Protein AF-A0A9X1LDJ4-F1 (afdb_monomer_lite)

Organism: NCBI:txid2883105

Structure (mmCIF, N/CA/C/O backbone):
data_AF-A0A9X1LDJ4-F1
#
_entry.id   AF-A0A9X1LDJ4-F1
#
loop_
_atom_site.group_PDB
_atom_site.id
_atom_site.type_symbol
_atom_site.label_atom_id
_atom_site.label_alt_id
_atom_site.label_comp_id
_atom_site.label_asym_id
_atom_site.label_entity_id
_atom_site.label_seq_id
_atom_site.pdbx_PDB_ins_code
_atom_site.Cartn_x
_atom_site.Cartn_y
_atom_site.Cartn_z
_atom_site.occupancy
_atom_site.B_iso_or_equiv
_atom_site.auth_seq_id
_atom_site.auth_comp_id
_atom_site.auth_asym_id
_atom_site.auth_atom_id
_atom_site.pdbx_PDB_model_num
ATOM 1 N N . MET A 1 1 ? 25.834 2.744 -33.651 1.00 42.44 1 MET A N 1
ATOM 2 C CA . MET A 1 1 ? 25.706 2.175 -32.292 1.00 42.44 1 MET A CA 1
ATOM 3 C C . MET A 1 1 ? 24.228 2.138 -31.932 1.00 42.44 1 MET A C 1
ATOM 5 O O . MET A 1 1 ? 23.625 3.197 -31.832 1.00 42.44 1 MET A O 1
ATOM 9 N N . LEU A 1 2 ? 23.622 0.953 -31.826 1.00 46.44 2 LEU A N 1
ATOM 10 C CA . LEU A 1 2 ? 22.231 0.820 -31.382 1.00 46.44 2 LEU A CA 1
ATOM 11 C C . LEU A 1 2 ? 22.168 1.080 -29.874 1.00 46.44 2 LEU A C 1
ATOM 13 O O . LEU A 1 2 ? 22.715 0.307 -29.088 1.00 46.44 2 LEU A O 1
ATOM 17 N N . ALA A 1 3 ? 21.514 2.169 -29.473 1.00 52.28 3 ALA A N 1
ATOM 18 C CA . ALA A 1 3 ? 21.178 2.412 -28.080 1.00 52.28 3 ALA A CA 1
ATOM 19 C C . ALA A 1 3 ? 20.246 1.287 -27.605 1.00 52.28 3 ALA A C 1
ATOM 21 O O . ALA A 1 3 ? 19.098 1.189 -28.041 1.00 52.28 3 ALA A O 1
ATOM 22 N N . LYS A 1 4 ? 20.746 0.410 -26.727 1.00 53.22 4 LYS A N 1
ATOM 23 C CA . LYS A 1 4 ? 19.907 -0.525 -25.973 1.00 53.22 4 LYS A CA 1
ATOM 24 C C . LYS A 1 4 ? 18.939 0.316 -25.146 1.00 53.22 4 LYS A C 1
ATOM 26 O O . LYS A 1 4 ? 19.315 0.861 -24.112 1.00 53.22 4 LYS A O 1
ATOM 31 N N . LYS A 1 5 ? 17.696 0.435 -25.616 1.00 53.34 5 LYS A N 1
ATOM 32 C CA . LYS A 1 5 ? 16.573 0.933 -24.824 1.00 53.34 5 LYS A CA 1
ATOM 33 C C . LYS A 1 5 ? 16.414 -0.040 -23.661 1.00 53.34 5 LYS A C 1
ATOM 35 O O . LYS A 1 5 ? 15.835 -1.111 -23.823 1.00 53.34 5 LYS A O 1
ATOM 40 N N . ILE A 1 6 ? 17.004 0.294 -22.516 1.00 57.66 6 ILE A N 1
ATOM 41 C CA . ILE A 1 6 ? 16.742 -0.392 -21.255 1.00 57.66 6 ILE A CA 1
ATOM 42 C C . ILE A 1 6 ? 15.260 -0.139 -20.993 1.00 57.66 6 ILE A C 1
ATOM 44 O O . ILE A 1 6 ? 14.874 0.949 -20.568 1.00 57.66 6 ILE A O 1
ATOM 48 N N . MET A 1 7 ? 14.407 -1.100 -21.355 1.00 56.00 7 MET A N 1
ATOM 49 C CA . MET A 1 7 ? 13.025 -1.101 -20.906 1.00 56.00 7 MET A CA 1
ATOM 50 C C . MET A 1 7 ? 13.104 -1.276 -19.398 1.00 56.00 7 MET A C 1
ATOM 52 O O . MET A 1 7 ? 13.303 -2.382 -18.902 1.00 56.00 7 MET A O 1
ATOM 56 N N . LYS A 1 8 ? 13.056 -0.154 -18.677 1.00 59.72 8 LYS A N 1
ATOM 57 C CA . LYS A 1 8 ? 12.829 -0.144 -17.239 1.00 59.72 8 LYS A CA 1
ATOM 58 C C . LYS A 1 8 ? 11.567 -0.981 -17.055 1.00 59.72 8 LYS A C 1
ATOM 60 O O . LYS A 1 8 ? 10.531 -0.627 -17.613 1.00 59.72 8 LYS A O 1
ATOM 65 N N . THR A 1 9 ? 11.685 -2.139 -16.417 1.00 67.62 9 THR A N 1
ATOM 66 C CA . THR A 1 9 ? 10.544 -3.013 -16.156 1.00 67.62 9 THR A CA 1
ATOM 67 C C . THR A 1 9 ? 9.651 -2.275 -15.174 1.00 67.62 9 THR A C 1
ATOM 69 O O . THR A 1 9 ? 9.873 -2.341 -13.965 1.00 67.62 9 THR A O 1
ATOM 72 N N . SER A 1 10 ? 8.729 -1.479 -15.714 1.00 75.44 10 SER A N 1
ATOM 73 C CA . SER A 1 10 ? 7.710 -0.769 -14.955 1.00 75.44 10 SER A CA 1
ATOM 74 C C . SER A 1 10 ? 6.912 -1.803 -14.186 1.00 75.44 10 SER A C 1
ATOM 76 O O . SER A 1 10 ? 6.551 -2.852 -14.730 1.00 75.44 10 SER A O 1
ATOM 78 N N . TRP A 1 11 ? 6.684 -1.535 -12.910 1.00 86.75 11 TRP A N 1
ATOM 79 C CA . TRP A 1 11 ? 5.912 -2.440 -12.079 1.00 86.75 11 TRP A CA 1
ATOM 80 C C . TRP A 1 11 ? 4.471 -2.513 -12.605 1.00 86.75 11 TRP A C 1
ATOM 82 O O . TRP A 1 11 ? 3.885 -1.514 -13.005 1.00 86.75 11 TRP A O 1
ATOM 92 N N . ASP A 1 12 ? 3.899 -3.714 -12.632 1.00 86.38 12 ASP A N 1
ATOM 93 C CA . ASP A 1 12 ? 2.582 -4.008 -13.210 1.00 86.38 12 ASP A CA 1
ATOM 94 C C . ASP A 1 12 ? 1.401 -3.617 -12.299 1.00 86.38 12 ASP A C 1
ATOM 96 O O . ASP A 1 12 ? 0.239 -3.882 -12.621 1.00 86.38 12 ASP A O 1
ATOM 100 N N . GLY A 1 13 ? 1.687 -3.008 -11.144 1.00 88.31 13 GLY A N 1
ATOM 101 C CA . GLY A 1 13 ? 0.691 -2.635 -10.143 1.00 88.31 13 GLY A CA 1
ATOM 102 C C . GLY A 1 13 ? 0.170 -3.805 -9.311 1.00 88.31 13 GLY A C 1
ATOM 103 O O . GLY A 1 13 ? -0.764 -3.621 -8.528 1.00 88.31 13 GLY A O 1
ATOM 104 N N . LYS A 1 14 ? 0.720 -5.017 -9.464 1.00 91.56 14 LYS A N 1
ATOM 105 C CA . LYS A 1 14 ? 0.221 -6.207 -8.770 1.00 91.56 14 LYS A CA 1
ATOM 106 C C . LYS A 1 14 ? 1.009 -6.480 -7.492 1.00 91.56 14 LYS A C 1
ATOM 108 O O . LYS A 1 14 ? 2.238 -6.557 -7.505 1.00 91.56 14 LYS 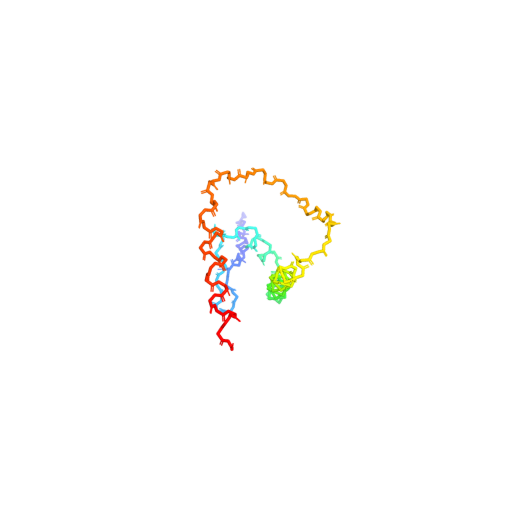A O 1
ATOM 113 N N . ILE A 1 15 ? 0.284 -6.666 -6.389 1.00 88.94 15 ILE A N 1
ATOM 114 C CA . ILE A 1 15 ? 0.800 -7.159 -5.105 1.00 88.94 15 ILE A CA 1
ATOM 115 C C . ILE A 1 15 ? -0.119 -8.296 -4.655 1.00 88.94 15 ILE A C 1
ATOM 117 O O . ILE A 1 15 ? -1.256 -8.072 -4.246 1.00 88.94 15 ILE A O 1
ATOM 121 N N . SER A 1 16 ? 0.361 -9.537 -4.751 1.00 86.25 16 SER A N 1
ATOM 122 C CA . SER A 1 16 ? -0.427 -10.747 -4.471 1.00 86.25 16 SER A CA 1
ATOM 123 C C . SER A 1 16 ? -1.760 -10.767 -5.249 1.00 86.25 16 SER A C 1
ATOM 125 O O . SER A 1 16 ? -1.749 -10.814 -6.481 1.00 86.25 16 SER A O 1
ATOM 127 N N . ASN A 1 17 ? -2.898 -10.709 -4.547 1.00 89.06 17 ASN A N 1
ATOM 128 C CA . ASN A 1 17 ? -4.245 -10.688 -5.130 1.00 89.06 17 ASN A CA 1
ATOM 129 C C . ASN A 1 17 ? -4.811 -9.266 -5.287 1.00 89.06 17 ASN A C 1
ATOM 131 O O . ASN A 1 17 ? -5.950 -9.105 -5.718 1.00 89.06 17 ASN A O 1
ATOM 135 N N . LEU A 1 18 ? -4.034 -8.238 -4.937 1.00 87.75 18 LEU A N 1
ATOM 136 C CA . LEU A 1 18 ? -4.405 -6.836 -5.068 1.00 87.75 18 LEU A CA 1
ATOM 137 C C . LEU A 1 18 ? -3.809 -6.258 -6.355 1.00 87.75 18 LEU A C 1
ATOM 139 O O . LEU A 1 18 ? -2.630 -6.461 -6.659 1.00 87.75 18 LEU A O 1
ATOM 143 N N . LYS A 1 19 ? -4.623 -5.498 -7.090 1.00 91.69 19 LYS A N 1
ATOM 144 C CA . LYS A 1 19 ? -4.181 -4.708 -8.238 1.00 91.69 19 LYS A CA 1
ATOM 145 C C . LYS A 1 19 ? -4.388 -3.232 -7.935 1.00 91.69 19 LYS A C 1
ATOM 147 O O . LYS A 1 19 ? -5.514 -2.800 -7.707 1.00 91.69 19 LYS A O 1
ATOM 152 N N . ILE A 1 20 ? -3.302 -2.474 -7.954 1.00 89.81 20 ILE A N 1
ATOM 153 C CA . ILE A 1 20 ? -3.311 -1.025 -7.783 1.00 89.81 20 ILE A CA 1
ATOM 154 C C . ILE A 1 20 ? -3.274 -0.426 -9.181 1.00 89.81 20 ILE A C 1
ATOM 156 O O . ILE A 1 20 ? -2.285 -0.561 -9.901 1.00 89.81 20 ILE A O 1
ATOM 160 N N . SER A 1 21 ? -4.390 0.171 -9.596 1.00 87.00 21 SER A N 1
ATOM 161 C CA . SER A 1 21 ? -4.467 0.822 -10.900 1.00 87.00 21 SER A CA 1
ATOM 162 C C . SER A 1 21 ? -3.747 2.164 -10.848 1.00 87.00 21 SER A C 1
ATOM 164 O O . SER A 1 21 ? -4.011 2.985 -9.967 1.00 87.00 21 SER A O 1
ATOM 166 N N . ASN A 1 22 ? -2.886 2.408 -11.835 1.00 86.12 22 ASN A N 1
ATOM 167 C CA . ASN A 1 22 ? -2.293 3.724 -12.046 1.00 86.12 22 ASN A CA 1
ATOM 168 C C . ASN A 1 22 ? -3.392 4.784 -12.254 1.00 86.12 22 ASN A C 1
ATOM 170 O O . ASN A 1 22 ? -3.283 5.897 -11.768 1.00 86.12 22 ASN A O 1
ATOM 174 N N . GLU A 1 23 ? -4.511 4.442 -12.895 1.00 87.19 23 GLU A N 1
ATOM 175 C CA . GLU A 1 23 ? -5.558 5.419 -13.218 1.00 87.19 23 GLU A CA 1
ATOM 176 C C . GLU A 1 23 ? -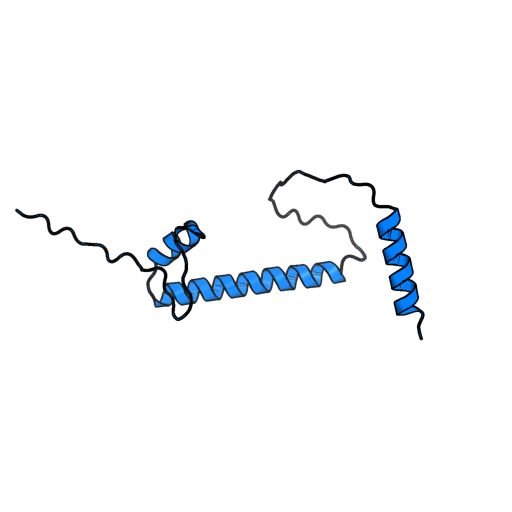6.340 5.914 -11.996 1.00 87.19 23 GLU A C 1
ATOM 178 O O . GLU A 1 23 ? -6.668 7.097 -11.923 1.00 87.19 23 GLU A O 1
ATOM 183 N N . SER A 1 24 ? -6.614 5.033 -11.028 1.00 86.56 24 SER A N 1
ATOM 184 C CA . SER A 1 24 ? -7.420 5.363 -9.845 1.00 86.56 24 SER A CA 1
ATOM 185 C C . SER A 1 24 ? -6.604 5.980 -8.715 1.00 86.56 24 SER A C 1
ATOM 187 O O . SER A 1 24 ? -7.154 6.650 -7.844 1.00 86.56 24 SER A O 1
ATOM 189 N N . SER A 1 25 ? -5.3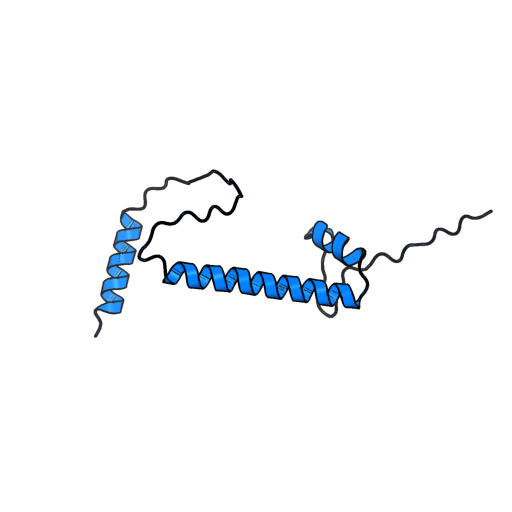00 5.702 -8.669 1.00 84.44 25 SER A N 1
ATOM 190 C CA . SER A 1 25 ? -4.446 6.055 -7.533 1.00 84.44 25 SER A CA 1
ATOM 191 C C . SER A 1 25 ? -3.019 6.341 -8.000 1.00 84.44 25 SER A C 1
ATOM 193 O O . SER A 1 25 ? -2.076 5.664 -7.595 1.00 84.44 25 SER A O 1
ATOM 195 N N . LYS A 1 26 ? -2.873 7.356 -8.864 1.00 90.44 26 LYS A N 1
ATOM 196 C CA . LYS A 1 26 ? -1.602 7.754 -9.500 1.00 90.44 26 LYS A CA 1
ATOM 197 C C . LYS A 1 26 ? -0.478 7.997 -8.497 1.00 90.44 26 LYS A C 1
ATOM 199 O O . LYS A 1 26 ? 0.631 7.515 -8.689 1.00 90.44 26 LYS A O 1
ATOM 204 N N . GLU A 1 27 ? -0.764 8.724 -7.420 1.00 92.56 27 GLU A N 1
ATOM 205 C CA . GLU A 1 27 ? 0.239 9.066 -6.403 1.00 92.56 27 GLU A CA 1
ATOM 206 C C . GLU A 1 27 ? 0.773 7.817 -5.697 1.00 92.56 27 GLU A C 1
ATOM 208 O O . GLU A 1 27 ? 1.982 7.598 -5.657 1.00 92.56 27 GLU A O 1
ATOM 213 N N . LEU A 1 28 ? -0.131 6.946 -5.238 1.00 91.31 28 LEU A N 1
ATOM 214 C CA . LEU A 1 28 ? 0.226 5.682 -4.596 1.00 91.31 28 LEU A CA 1
ATOM 215 C C . LEU A 1 28 ? 0.958 4.740 -5.561 1.00 91.31 28 LEU A C 1
ATOM 217 O O . LEU A 1 28 ? 1.911 4.072 -5.170 1.00 91.31 28 LEU A O 1
ATOM 221 N N . PHE A 1 29 ? 0.519 4.677 -6.819 1.00 93.06 29 PHE A N 1
ATOM 222 C CA . PHE A 1 29 ? 1.160 3.847 -7.832 1.00 93.06 29 PHE A CA 1
ATOM 223 C C . PHE A 1 29 ? 2.604 4.292 -8.080 1.00 93.06 29 PHE A C 1
ATOM 225 O O . PHE A 1 29 ? 3.506 3.462 -8.023 1.00 93.06 29 PHE A O 1
ATOM 232 N N . ASN A 1 30 ? 2.831 5.593 -8.281 1.00 92.19 30 ASN A N 1
ATOM 233 C CA . ASN A 1 30 ? 4.166 6.152 -8.498 1.00 92.19 30 ASN A CA 1
ATOM 234 C C . ASN A 1 30 ? 5.076 5.951 -7.277 1.00 92.19 30 ASN A C 1
ATOM 236 O O . ASN A 1 30 ? 6.252 5.616 -7.429 1.00 92.19 30 ASN A O 1
ATOM 240 N N . GLU A 1 31 ? 4.534 6.119 -6.065 1.00 92.44 31 GLU A N 1
ATOM 241 C CA . GLU A 1 31 ? 5.262 5.851 -4.823 1.00 92.44 31 GLU A CA 1
ATOM 242 C C . GLU A 1 31 ? 5.713 4.384 -4.770 1.00 92.44 31 GLU A C 1
ATOM 244 O O . GLU A 1 31 ? 6.900 4.097 -4.625 1.00 92.44 31 GLU A O 1
ATOM 249 N N . LEU A 1 32 ? 4.792 3.440 -4.970 1.00 91.88 32 LEU A N 1
ATOM 250 C CA . LEU A 1 32 ? 5.079 2.006 -4.911 1.00 91.88 32 LEU A CA 1
ATOM 251 C C . LEU A 1 32 ? 5.952 1.510 -6.075 1.00 91.88 32 LEU A C 1
ATOM 253 O O . LEU A 1 32 ? 6.741 0.580 -5.890 1.00 91.88 32 LEU A O 1
ATOM 257 N N . GLU A 1 33 ? 5.855 2.119 -7.258 1.00 91.94 33 GLU A N 1
ATOM 258 C CA . GLU A 1 33 ? 6.704 1.794 -8.408 1.00 91.94 33 GLU A CA 1
ATOM 259 C C . GLU A 1 33 ? 8.183 2.077 -8.110 1.00 91.94 33 GLU A C 1
ATOM 261 O O . GLU A 1 33 ? 9.053 1.313 -8.537 1.00 91.94 33 GLU A O 1
ATOM 266 N N . SER A 1 34 ? 8.465 3.123 -7.327 1.00 90.69 34 SER A N 1
ATOM 267 C CA . SER A 1 34 ? 9.829 3.488 -6.928 1.00 90.69 34 SER A CA 1
ATOM 268 C C . SER A 1 34 ? 10.459 2.538 -5.898 1.00 90.69 34 SER A C 1
ATOM 270 O O . SER A 1 34 ? 11.683 2.497 -5.774 1.00 90.69 34 SER A O 1
ATOM 272 N N . LEU A 1 35 ? 9.638 1.751 -5.196 1.00 92.25 35 LEU A N 1
ATOM 273 C CA . LEU A 1 35 ? 10.044 0.869 -4.100 1.00 92.25 35 LEU A CA 1
ATOM 274 C C . LEU A 1 35 ? 10.307 -0.568 -4.564 1.00 92.25 35 LEU A C 1
ATOM 276 O O . LEU A 1 35 ? 9.810 -1.016 -5.605 1.00 92.25 35 LEU A O 1
ATOM 280 N N . ASN A 1 36 ? 11.047 -1.336 -3.758 1.00 91.38 36 ASN A N 1
ATOM 281 C CA . ASN A 1 36 ? 11.227 -2.771 -3.987 1.00 91.38 36 ASN A CA 1
ATOM 282 C C . ASN A 1 36 ? 9.991 -3.590 -3.549 1.00 91.38 36 ASN A C 1
ATOM 284 O O . ASN A 1 36 ? 9.114 -3.110 -2.834 1.00 91.38 36 ASN A O 1
ATOM 288 N N . ALA A 1 37 ? 9.907 -4.861 -3.957 1.00 88.12 37 ALA A N 1
ATOM 289 C CA . ALA A 1 37 ? 8.731 -5.697 -3.686 1.00 88.12 37 ALA A CA 1
ATOM 290 C C . ALA A 1 37 ? 8.400 -5.854 -2.185 1.00 88.12 37 ALA A C 1
ATOM 292 O O . ALA A 1 37 ? 7.227 -5.919 -1.821 1.00 88.12 37 ALA A O 1
ATOM 293 N N . ARG A 1 38 ? 9.413 -5.895 -1.309 1.00 90.81 38 ARG A N 1
ATOM 294 C CA . ARG A 1 38 ? 9.221 -6.013 0.144 1.00 90.81 38 ARG A CA 1
ATOM 295 C C . ARG A 1 38 ? 8.716 -4.702 0.744 1.00 90.81 38 ARG A C 1
ATOM 297 O O . ARG A 1 38 ? 7.771 -4.715 1.529 1.00 90.81 38 ARG A O 1
ATOM 304 N N . GLU A 1 39 ? 9.319 -3.589 0.347 1.00 94.00 39 GLU A N 1
ATOM 305 C CA . GLU A 1 39 ? 8.949 -2.236 0.766 1.00 94.00 39 GLU A CA 1
ATOM 306 C C . GLU A 1 39 ? 7.535 -1.874 0.327 1.00 94.00 39 GLU A C 1
ATOM 308 O O . GLU A 1 39 ? 6.801 -1.278 1.107 1.00 94.00 39 GLU A O 1
ATOM 313 N N . ARG A 1 40 ? 7.103 -2.299 -0.868 1.00 93.12 40 ARG A N 1
ATOM 314 C CA . ARG A 1 40 ? 5.715 -2.119 -1.325 1.00 93.12 40 ARG A CA 1
ATOM 315 C C . ARG A 1 40 ? 4.710 -2.735 -0.353 1.00 93.12 40 ARG A C 1
ATOM 317 O O . ARG A 1 40 ? 3.732 -2.092 0.025 1.00 93.12 40 ARG A O 1
ATOM 324 N N . CYS A 1 41 ? 4.960 -3.974 0.070 1.00 92.50 41 CYS A N 1
ATOM 325 C CA . CYS A 1 41 ? 4.110 -4.667 1.035 1.00 92.50 41 CYS A CA 1
ATOM 326 C C . CYS A 1 41 ? 4.130 -3.982 2.406 1.00 92.50 41 CYS A C 1
ATOM 328 O O . CYS A 1 41 ? 3.080 -3.850 3.032 1.00 92.50 41 CYS A O 1
ATOM 330 N N . GLU A 1 42 ? 5.304 -3.538 2.865 1.00 94.88 42 GLU A N 1
ATOM 331 C CA . GLU A 1 42 ? 5.432 -2.813 4.133 1.00 94.88 42 GLU A CA 1
ATOM 332 C C . GLU A 1 42 ? 4.660 -1.499 4.102 1.00 94.88 42 GLU A C 1
ATOM 334 O O . GLU A 1 42 ? 3.841 -1.236 4.979 1.00 94.88 42 GLU A O 1
ATOM 339 N N . ARG A 1 43 ? 4.837 -0.723 3.033 1.00 94.81 43 ARG A N 1
ATOM 340 C CA . ARG A 1 43 ? 4.178 0.564 2.848 1.00 94.81 43 ARG A CA 1
ATOM 341 C C . ARG A 1 43 ? 2.660 0.435 2.856 1.00 94.81 43 ARG A C 1
ATOM 343 O O . ARG A 1 43 ? 1.987 1.214 3.532 1.00 94.81 43 ARG A O 1
ATOM 350 N N . LEU A 1 44 ? 2.125 -0.566 2.152 1.00 93.50 44 LEU A N 1
ATOM 351 C CA . LEU A 1 44 ? 0.692 -0.865 2.167 1.00 93.50 44 LEU A CA 1
ATOM 352 C C . LEU A 1 44 ? 0.203 -1.291 3.550 1.00 93.50 44 LEU A C 1
ATOM 354 O O . LEU A 1 44 ? -0.870 -0.858 3.966 1.00 93.50 44 LEU A O 1
ATOM 358 N N . ARG A 1 45 ? 0.981 -2.095 4.283 1.00 94.25 45 ARG A N 1
ATOM 359 C CA . ARG A 1 45 ? 0.635 -2.481 5.656 1.00 94.25 45 ARG A CA 1
ATOM 360 C C . ARG A 1 45 ? 0.563 -1.259 6.560 1.00 94.25 45 ARG A C 1
ATOM 362 O O . ARG A 1 45 ? -0.430 -1.093 7.256 1.00 94.25 45 ARG A O 1
ATOM 369 N N . THR A 1 46 ? 1.562 -0.380 6.514 1.00 96.31 46 THR A N 1
ATOM 370 C CA . THR A 1 46 ? 1.558 0.868 7.286 1.00 96.31 46 THR A CA 1
ATOM 371 C C . THR A 1 46 ? 0.359 1.739 6.928 1.00 96.31 46 THR A C 1
ATOM 373 O O . THR A 1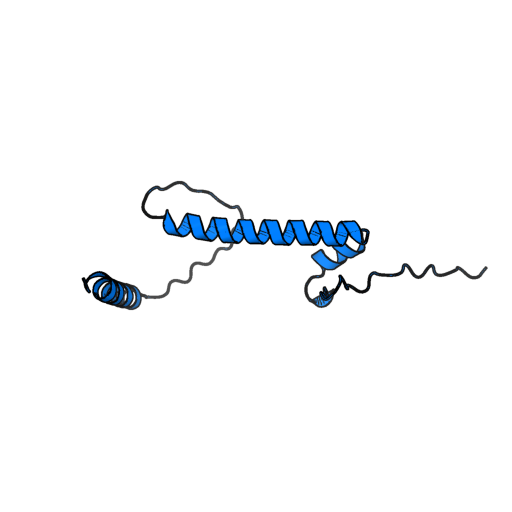 46 ? -0.289 2.263 7.828 1.00 96.31 46 THR A O 1
ATOM 376 N N . LEU A 1 47 ? 0.027 1.869 5.639 1.00 94.31 47 LEU A N 1
ATOM 377 C CA . LEU A 1 47 ? -1.119 2.663 5.193 1.00 94.31 47 LEU A CA 1
ATOM 378 C C . LEU A 1 47 ? -2.450 2.079 5.689 1.00 94.31 47 LEU A C 1
ATOM 380 O O . LEU A 1 47 ? -3.300 2.825 6.168 1.00 94.31 47 LEU A O 1
ATOM 384 N N . ALA A 1 48 ? -2.614 0.755 5.635 1.00 94.31 48 ALA A N 1
ATOM 385 C CA . ALA A 1 48 ? -3.794 0.072 6.160 1.00 94.31 48 ALA A CA 1
ATOM 386 C C . ALA A 1 48 ? -3.911 0.223 7.685 1.00 94.31 48 ALA A C 1
ATOM 388 O O . ALA A 1 48 ? -4.986 0.535 8.193 1.00 94.31 48 ALA A O 1
ATOM 389 N N . THR A 1 49 ? -2.801 0.063 8.410 1.00 95.50 49 THR A N 1
ATOM 390 C CA . THR A 1 49 ? -2.737 0.275 9.860 1.00 95.50 49 THR A CA 1
ATOM 391 C C . THR A 1 49 ? -3.094 1.714 10.221 1.00 95.50 49 THR A C 1
ATOM 393 O O . THR A 1 49 ? -3.921 1.934 11.102 1.00 95.50 49 THR A O 1
ATOM 396 N N . LEU A 1 50 ? -2.525 2.698 9.519 1.00 94.56 50 LEU A N 1
ATOM 397 C CA . LEU A 1 50 ? -2.834 4.108 9.732 1.00 94.56 50 LEU A CA 1
ATOM 398 C C . LEU A 1 50 ? -4.314 4.393 9.463 1.00 94.56 50 LEU A C 1
ATOM 400 O O . LEU A 1 50 ? -4.966 4.999 10.304 1.00 94.56 50 LEU A O 1
ATOM 404 N N . GLY A 1 51 ? -4.862 3.894 8.352 1.00 92.50 51 GLY A N 1
ATOM 405 C CA . GLY A 1 51 ? -6.2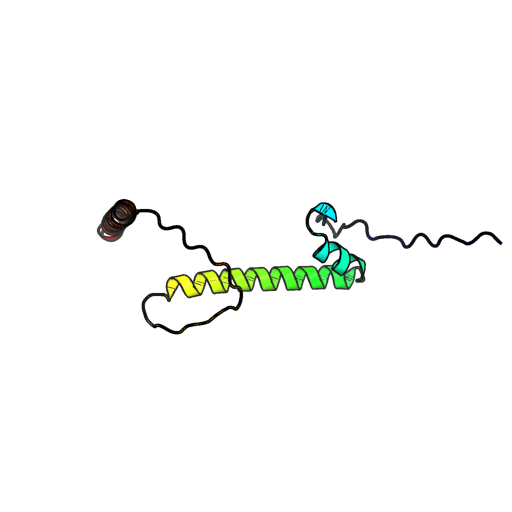83 4.033 8.033 1.00 92.50 51 GLY A CA 1
ATOM 406 C C . GLY A 1 51 ? -7.192 3.415 9.099 1.00 92.50 51 GLY A C 1
ATOM 407 O O . GLY A 1 51 ? -8.177 4.030 9.499 1.00 92.50 51 GLY A O 1
ATOM 408 N N . LEU A 1 52 ? -6.834 2.242 9.628 1.00 91.12 52 LEU A N 1
ATOM 409 C CA . LEU A 1 52 ? -7.560 1.609 10.729 1.00 91.12 52 LEU A CA 1
ATOM 410 C C . LEU A 1 52 ? -7.519 2.462 12.006 1.00 91.12 52 LEU A C 1
ATOM 412 O O . LEU A 1 52 ? -8.552 2.654 12.647 1.00 91.12 52 LEU A O 1
ATOM 416 N N . TYR A 1 53 ? -6.355 3.015 12.363 1.00 92.25 53 TYR A N 1
ATOM 417 C CA . TYR A 1 53 ? -6.243 3.942 13.492 1.00 92.25 53 TYR A CA 1
ATOM 418 C C . TYR A 1 53 ? -7.058 5.219 13.274 1.00 92.25 53 TYR A C 1
ATOM 420 O O . TYR A 1 53 ? -7.737 5.659 14.201 1.00 92.25 53 TYR A O 1
ATOM 428 N N . SER A 1 54 ? -7.057 5.782 12.063 1.00 90.31 54 SER A N 1
ATOM 429 C CA . SER A 1 54 ? -7.872 6.951 11.721 1.00 90.31 54 SER A CA 1
ATOM 430 C C . SER A 1 54 ? -9.366 6.682 11.915 1.00 90.31 54 SER A C 1
ATOM 432 O O . SER A 1 54 ? -10.069 7.532 12.456 1.00 90.31 54 SER A O 1
ATOM 434 N N . LEU A 1 55 ? -9.848 5.490 11.545 1.00 85.69 55 LEU A N 1
ATOM 435 C CA . LEU A 1 55 ? -11.243 5.086 11.751 1.00 85.69 55 LEU A CA 1
ATOM 436 C C . LEU A 1 55 ? -11.573 4.856 13.234 1.00 85.69 55 LEU A C 1
ATOM 438 O O . LEU A 1 55 ? -12.583 5.359 13.723 1.00 85.69 55 LEU A O 1
ATOM 442 N N . ASN A 1 56 ? -10.712 4.143 13.965 1.00 80.44 56 ASN A N 1
ATOM 443 C CA . ASN A 1 56 ? -10.922 3.847 15.387 1.00 80.44 56 ASN A CA 1
ATOM 444 C C . ASN A 1 56 ? -10.894 5.112 16.256 1.00 80.44 56 ASN A C 1
ATOM 446 O O . ASN A 1 56 ? -11.657 5.221 17.217 1.00 80.44 56 ASN A O 1
ATOM 450 N N . PHE A 1 57 ? -10.056 6.088 15.904 1.00 69.38 57 PHE A N 1
ATOM 451 C CA . PHE A 1 57 ? -10.028 7.383 16.576 1.00 69.38 57 PHE A CA 1
ATOM 452 C C . PHE A 1 57 ? -11.266 8.226 16.237 1.00 69.38 57 PHE A C 1
ATOM 454 O O . PHE A 1 57 ? -11.821 8.880 17.118 1.00 69.38 57 PHE A O 1
ATOM 461 N N . LEU A 1 58 ? -11.771 8.173 15.000 1.00 62.38 58 LEU A N 1
ATOM 462 C CA . LEU A 1 58 ? -13.044 8.817 14.650 1.00 62.38 58 LEU A CA 1
ATOM 463 C C . LEU A 1 58 ? -14.235 8.208 15.408 1.00 62.38 58 LEU A C 1
ATOM 465 O O . LEU A 1 58 ? -15.139 8.940 15.801 1.00 62.38 58 LEU A O 1
ATOM 469 N N . GLY A 1 59 ? -14.231 6.892 15.640 1.00 58.06 59 GLY A N 1
ATOM 470 C CA . GLY A 1 59 ? -15.267 6.201 16.413 1.00 58.06 59 GLY A CA 1
ATOM 471 C C . GLY A 1 59 ? -15.291 6.618 17.886 1.00 58.06 59 GLY A C 1
ATOM 472 O O . GLY A 1 59 ? -16.329 7.036 18.390 1.00 58.06 59 GLY A O 1
ATOM 473 N N . GLN A 1 60 ? -14.137 6.606 18.559 1.00 56.81 60 GLN A N 1
ATOM 474 C CA . GLN A 1 60 ? -14.056 6.911 19.997 1.00 56.81 60 GLN A CA 1
ATOM 475 C C . GLN A 1 60 ? -14.316 8.390 20.330 1.00 56.81 60 GLN A C 1
ATOM 477 O O . GLN A 1 60 ? -14.891 8.705 21.372 1.00 56.81 60 GLN A O 1
ATOM 482 N N . ASN A 1 61 ? -13.968 9.316 19.432 1.00 53.16 61 ASN A N 1
ATOM 483 C CA . ASN A 1 61 ? -14.255 10.741 19.638 1.00 53.16 61 ASN A CA 1
ATOM 484 C C . ASN A 1 61 ? -15.730 11.114 19.426 1.00 53.16 61 ASN A C 1
ATOM 486 O O . ASN A 1 61 ? -16.138 12.211 19.805 1.00 53.16 61 ASN A O 1
ATOM 490 N N . ASN A 1 62 ? -16.542 10.233 18.838 1.00 52.84 62 ASN A N 1
ATOM 491 C CA . ASN A 1 62 ? -17.979 10.470 18.689 1.00 52.84 62 ASN A CA 1
ATOM 492 C C . ASN A 1 62 ? -18.791 9.962 19.891 1.00 52.84 62 ASN A C 1
ATOM 494 O O . ASN A 1 62 ? -19.894 10.454 20.119 1.00 52.84 62 ASN A O 1
ATOM 498 N N . GLU A 1 63 ? -18.240 9.051 20.697 1.00 53.19 63 GLU A N 1
ATOM 499 C CA . GLU A 1 63 ? -18.876 8.570 21.934 1.00 53.19 63 GLU A CA 1
ATOM 500 C C . GLU A 1 63 ? -18.596 9.501 23.127 1.00 53.19 63 GLU A C 1
ATOM 502 O O . GLU A 1 63 ? -19.448 9.664 23.999 1.00 53.19 63 GLU A O 1
ATOM 507 N N . ASN A 1 64 ? -17.462 10.213 23.111 1.00 49.38 64 ASN A N 1
ATOM 508 C CA . ASN A 1 64 ? -17.073 11.171 24.155 1.00 49.38 64 ASN A CA 1
ATOM 509 C C . ASN A 1 64 ? -17.427 12.641 23.856 1.00 49.38 64 ASN A C 1
ATOM 511 O O . ASN A 1 64 ? -17.131 13.523 24.659 1.00 49.38 64 ASN A O 1
ATOM 515 N N . LYS A 1 65 ? -18.144 12.947 22.765 1.00 49.38 65 LYS A N 1
ATOM 516 C CA . LYS A 1 65 ? -18.668 14.303 22.487 1.00 49.38 65 LYS A CA 1
ATOM 517 C C . LYS A 1 65 ? -19.954 14.627 23.260 1.00 49.38 65 LYS A C 1
ATOM 519 O O . LYS A 1 65 ? -20.904 15.200 22.726 1.00 49.38 65 LYS A O 1
ATOM 524 N N . LYS A 1 66 ? -19.970 14.324 24.558 1.00 45.06 66 LYS A N 1
ATOM 525 C CA . LYS A 1 66 ? -20.876 14.963 25.518 1.00 45.06 66 LYS A CA 1
ATOM 526 C C . LYS A 1 66 ? -20.050 15.620 26.619 1.00 45.06 66 LYS A C 1
ATOM 528 O O . LYS A 1 66 ? -20.006 15.147 27.745 1.00 45.06 66 LYS A O 1
ATOM 533 N N . GLY A 1 67 ? -19.437 16.744 26.264 1.00 47.03 67 GLY A N 1
ATOM 534 C CA . GLY A 1 67 ? -18.863 17.686 27.219 1.00 47.03 67 GLY A CA 1
ATOM 535 C C . GLY A 1 67 ? -17.366 17.868 27.053 1.00 47.03 67 GLY A C 1
ATOM 536 O O . GLY A 1 67 ? -16.589 17.091 27.593 1.00 47.03 67 GLY A O 1
ATOM 537 N N . SER A 1 68 ? -17.000 18.924 26.328 1.00 43.66 68 SER A N 1
ATOM 538 C CA . SER A 1 68 ? -15.974 19.929 26.663 1.00 43.66 68 SER A CA 1
ATOM 539 C C . SER A 1 68 ? -15.451 20.524 25.359 1.00 43.66 68 SER A C 1
ATOM 541 O O . SER A 1 68 ? -14.990 19.806 24.476 1.00 43.66 68 SER A O 1
ATOM 543 N N . ASN A 1 69 ? -15.611 21.837 25.221 1.00 50.84 69 ASN A N 1
ATOM 544 C CA . ASN A 1 69 ? -15.064 22.628 24.129 1.00 50.84 69 ASN A CA 1
ATOM 545 C C . ASN A 1 69 ? -13.536 22.595 24.201 1.00 50.84 69 ASN A C 1
ATOM 547 O O . ASN A 1 69 ? -13.011 23.222 25.109 1.00 50.84 69 ASN A O 1
ATOM 551 N N . GLU A 1 70 ? -12.850 21.946 23.261 1.00 45.53 70 GLU A N 1
ATOM 552 C CA . GLU A 1 70 ? -11.490 22.331 22.866 1.00 45.53 70 GLU A CA 1
ATOM 553 C C . GLU A 1 70 ? -11.319 22.093 21.362 1.00 45.53 70 GLU A C 1
ATOM 555 O O . GLU A 1 70 ? -11.545 20.998 20.836 1.00 45.53 70 GLU A O 1
ATOM 560 N N . ASP A 1 71 ? -10.983 23.176 20.670 1.00 45.62 71 ASP A N 1
ATOM 561 C CA . ASP A 1 71 ? -10.690 23.242 19.250 1.00 45.62 71 ASP A CA 1
ATOM 562 C C . ASP A 1 71 ? -9.419 22.443 18.936 1.00 45.62 71 ASP A C 1
ATOM 564 O O . ASP A 1 71 ? -8.303 22.881 19.207 1.00 45.62 71 ASP A O 1
ATOM 568 N N . VAL A 1 72 ? -9.571 21.270 18.320 1.00 49.72 72 VAL A N 1
ATOM 569 C CA . VAL A 1 72 ? -8.471 20.642 17.579 1.00 49.72 72 VAL A CA 1
ATOM 570 C C . VAL A 1 72 ? -8.702 20.925 16.101 1.00 49.72 72 VAL A C 1
ATOM 572 O O . VAL A 1 72 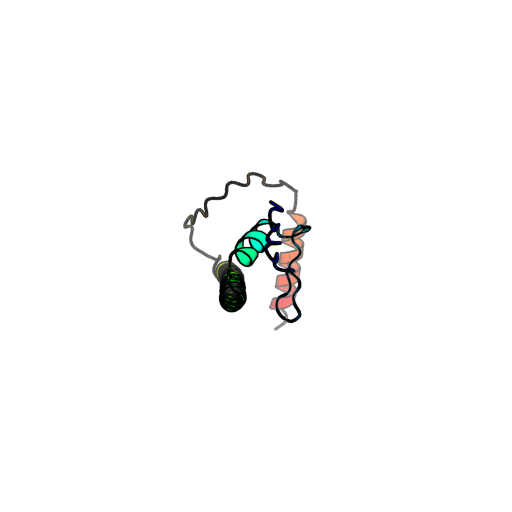? -9.377 20.174 15.392 1.00 49.72 72 VAL A O 1
ATOM 575 N N . GLU A 1 73 ? -8.157 22.056 15.652 1.00 40.72 73 GLU A N 1
ATOM 576 C CA . GLU A 1 73 ? -8.026 22.412 14.242 1.00 40.72 73 GLU A CA 1
ATOM 577 C C . GLU A 1 73 ? -7.102 21.406 13.540 1.00 40.72 73 GLU A C 1
ATOM 579 O O . GLU A 1 73 ? -5.876 21.528 13.531 1.00 40.72 73 GLU A O 1
ATOM 584 N N . LEU A 1 74 ? -7.695 20.405 12.891 1.00 43.88 74 LEU A N 1
ATOM 585 C CA . LEU A 1 74 ? -7.043 19.745 11.767 1.00 43.88 74 LEU A CA 1
ATOM 586 C C . LEU A 1 74 ? -7.149 20.692 10.569 1.00 43.88 74 LEU A C 1
ATOM 588 O O . LEU A 1 74 ? -8.185 20.784 9.913 1.00 43.88 74 LEU A O 1
ATOM 592 N N . ASN A 1 75 ? -6.063 21.430 10.336 1.00 48.72 75 ASN A N 1
ATOM 593 C CA . ASN A 1 75 ? -5.857 22.278 9.169 1.00 48.72 75 ASN A CA 1
ATOM 594 C C . ASN A 1 75 ? -6.245 21.547 7.873 1.00 48.72 75 ASN A C 1
ATOM 596 O O . ASN A 1 75 ? -5.583 20.605 7.441 1.00 48.72 75 ASN A O 1
ATOM 600 N N . GLY A 1 76 ? -7.324 22.022 7.255 1.00 37.09 76 GLY A N 1
ATOM 601 C CA . GLY A 1 76 ? -7.893 21.499 6.019 1.00 37.09 76 GLY A CA 1
ATOM 602 C C . GLY A 1 76 ? -9.202 22.217 5.718 1.00 37.09 76 GLY A C 1
ATOM 603 O O . GLY A 1 76 ? -10.276 21.634 5.800 1.00 37.09 76 GLY A O 1
ATOM 604 N N . ASN A 1 77 ? -9.107 23.520 5.460 1.00 38.00 77 ASN A N 1
ATOM 605 C CA . ASN A 1 77 ? -10.223 24.430 5.226 1.00 38.00 77 ASN A CA 1
ATOM 606 C C . ASN A 1 77 ? -11.027 24.021 3.971 1.00 38.00 77 ASN A C 1
ATOM 608 O O . ASN A 1 77 ? -10.761 24.499 2.871 1.00 38.00 77 ASN A O 1
ATOM 612 N N . LEU A 1 78 ? -12.017 23.140 4.138 1.00 41.56 78 LEU A N 1
ATOM 613 C CA . LEU A 1 78 ? -13.143 22.984 3.220 1.00 41.56 78 LEU A CA 1
ATOM 614 C C . LEU A 1 78 ? -14.355 23.668 3.842 1.00 41.56 78 LEU A C 1
ATOM 616 O O . LEU A 1 78 ? -15.152 23.105 4.591 1.00 41.56 78 LEU A O 1
ATOM 620 N N . LYS A 1 79 ? -14.450 24.949 3.510 1.00 47.62 79 LYS A N 1
ATOM 621 C CA . LYS A 1 79 ? -15.658 25.748 3.594 1.00 47.62 79 LYS A CA 1
ATOM 622 C C . LYS A 1 79 ? -16.730 25.087 2.728 1.00 47.62 79 LYS A C 1
ATOM 624 O O . LYS A 1 79 ? -16.616 25.138 1.515 1.00 47.62 79 LYS A O 1
ATOM 629 N N . GLU A 1 80 ? -17.752 24.509 3.354 1.00 38.41 80 GLU A N 1
ATOM 630 C CA . GLU A 1 80 ? -19.158 24.644 2.950 1.00 38.41 80 GLU A CA 1
ATOM 631 C C . GLU A 1 80 ? -20.076 23.923 3.945 1.00 38.41 80 GLU A C 1
ATOM 633 O O . GLU A 1 80 ? -20.093 22.704 4.080 1.00 38.41 80 GLU A O 1
ATOM 638 N N . LYS A 1 81 ? -20.851 24.721 4.680 1.00 45.22 81 LYS A N 1
ATOM 639 C CA . LYS A 1 81 ? -21.923 24.272 5.565 1.00 45.22 81 LYS A CA 1
ATOM 640 C C . LYS A 1 81 ? -23.210 24.296 4.732 1.00 45.22 81 LYS A C 1
ATOM 642 O O . LYS A 1 81 ? -23.643 25.404 4.403 1.00 45.22 81 LYS A O 1
ATOM 647 N N . PRO A 1 82 ? -23.854 23.167 4.389 1.00 40.00 82 PRO A N 1
ATOM 648 C CA . PRO A 1 82 ? -25.181 23.242 3.812 1.00 40.00 82 PRO A CA 1
ATOM 649 C C . PRO A 1 82 ? -26.164 23.521 4.952 1.00 40.00 82 PRO A C 1
ATOM 651 O O . PRO A 1 82 ? -26.379 22.703 5.845 1.00 40.00 82 PRO A O 1
ATOM 654 N N . LYS A 1 83 ? -26.740 24.723 4.938 1.00 52.22 83 LYS A N 1
ATOM 655 C CA . LYS A 1 83 ? -27.981 25.021 5.655 1.00 52.22 83 LYS A CA 1
ATOM 656 C C . LYS A 1 83 ? -29.079 24.173 5.018 1.00 52.22 83 LYS A C 1
ATOM 658 O O . LYS A 1 83 ? -29.367 24.379 3.846 1.00 52.22 83 LYS A O 1
ATOM 663 N N . THR A 1 84 ? -29.676 23.246 5.758 1.00 42.59 84 THR A N 1
ATOM 664 C CA . THR A 1 84 ? -30.980 22.676 5.391 1.00 42.59 84 THR A CA 1
ATOM 665 C C . THR A 1 84 ? -31.800 22.383 6.642 1.00 42.59 84 THR A C 1
ATOM 667 O O . THR A 1 84 ? -31.317 21.792 7.612 1.00 42.59 84 THR A O 1
ATOM 670 N N . ASP A 1 85 ? -33.032 22.869 6.587 1.00 50.47 85 ASP A N 1
ATOM 671 C CA . ASP A 1 85 ? -34.062 22.905 7.617 1.00 50.47 85 ASP A CA 1
ATOM 672 C C . ASP A 1 85 ? -34.435 21.501 8.111 1.00 50.47 85 ASP A C 1
ATOM 674 O O . ASP A 1 85 ? -35.138 20.754 7.436 1.00 50.47 85 ASP A O 1
ATOM 678 N N . ASN A 1 86 ? -33.952 21.112 9.293 1.00 56.28 86 ASN A N 1
ATOM 679 C CA . ASN A 1 86 ? -34.116 19.752 9.820 1.00 56.28 86 ASN A CA 1
ATOM 680 C C . ASN A 1 86 ? -34.564 19.729 11.291 1.00 56.28 86 ASN A C 1
ATOM 682 O O . ASN A 1 86 ? -34.153 18.857 12.053 1.00 56.28 86 ASN A O 1
ATOM 686 N N . GLU A 1 87 ? -35.428 20.654 11.717 1.00 58.50 87 GLU A N 1
ATOM 687 C CA . GLU A 1 87 ? -36.033 20.571 13.060 1.00 58.50 87 GLU A CA 1
ATOM 688 C C . GLU A 1 87 ? -36.891 19.296 13.206 1.00 58.50 87 GLU A C 1
ATOM 690 O O . GLU A 1 87 ? -36.795 18.588 14.210 1.00 58.50 87 GLU A O 1
ATOM 695 N N . ASN A 1 88 ? -37.595 18.899 12.139 1.00 57.72 88 ASN A N 1
ATOM 696 C CA . ASN A 1 88 ? -38.470 17.720 12.141 1.00 57.72 88 ASN A CA 1
ATOM 697 C C . ASN A 1 88 ? -37.710 16.379 12.188 1.00 57.72 88 ASN A C 1
ATOM 699 O O . ASN A 1 88 ? -38.211 15.394 12.733 1.00 57.72 88 ASN A O 1
ATOM 703 N N . VAL A 1 89 ? -36.485 16.314 11.649 1.00 62.41 89 VAL A N 1
ATOM 704 C CA . VAL A 1 89 ? -35.674 15.078 11.661 1.00 62.41 89 VAL A CA 1
ATOM 705 C C . VAL A 1 89 ? -35.100 14.822 13.055 1.00 62.41 89 VAL A C 1
ATOM 707 O O . VAL A 1 89 ? -35.046 13.678 13.510 1.00 62.41 89 VAL A O 1
ATOM 710 N N . ILE A 1 90 ? -34.733 15.887 13.770 1.00 67.31 90 ILE A N 1
ATOM 711 C CA . ILE A 1 90 ? -34.203 15.796 15.134 1.00 67.31 90 ILE A CA 1
ATOM 712 C C . ILE A 1 90 ? -35.299 15.328 16.104 1.00 67.31 90 ILE A C 1
ATOM 714 O O . ILE A 1 90 ? -35.032 14.522 16.999 1.00 67.31 90 ILE A O 1
ATOM 718 N N . GLU A 1 91 ? -36.538 15.787 15.924 1.00 71.00 91 GLU A N 1
ATOM 719 C CA . GLU A 1 91 ? -37.668 15.374 16.760 1.00 71.00 91 GLU A CA 1
ATOM 720 C C . GLU A 1 91 ? -38.074 13.912 16.517 1.00 71.00 91 GLU A C 1
ATOM 722 O O . GLU A 1 91 ? -38.238 13.144 17.473 1.00 71.00 91 GLU A O 1
ATOM 727 N N . ALA A 1 92 ? -38.102 13.476 15.252 1.00 69.25 92 ALA A N 1
ATOM 728 C CA . ALA A 1 92 ? -38.331 12.076 14.903 1.00 69.25 92 ALA A CA 1
ATOM 729 C C . ALA A 1 92 ? -37.285 11.151 15.554 1.00 69.25 92 ALA A C 1
ATOM 731 O O . ALA A 1 92 ? -37.646 10.149 16.181 1.00 69.25 92 ALA A O 1
ATOM 732 N N . GLN A 1 93 ? -36.002 11.528 15.495 1.00 72.38 93 GLN A N 1
ATOM 733 C CA . GLN A 1 93 ? -34.906 10.780 16.119 1.00 72.38 93 GLN A CA 1
ATOM 734 C C . GLN A 1 93 ? -35.006 10.737 17.650 1.00 72.38 93 GLN A C 1
ATOM 736 O O . GLN A 1 93 ? -34.748 9.691 18.253 1.00 72.38 93 GLN A O 1
ATOM 741 N N . LYS A 1 94 ? -35.420 11.835 18.296 1.00 75.88 94 LYS A N 1
ATOM 742 C CA . LYS A 1 94 ? -35.638 11.868 19.752 1.00 75.88 94 LYS A CA 1
ATOM 743 C C . LYS A 1 94 ? -36.769 10.931 20.181 1.00 75.88 94 LYS A C 1
ATOM 745 O O . LYS A 1 94 ? -36.598 10.211 21.163 1.00 75.88 94 LYS A O 1
ATOM 750 N N . SER A 1 95 ? -37.877 10.892 19.438 1.00 75.88 95 SER A N 1
ATOM 751 C CA . SER A 1 95 ? -39.023 10.025 19.762 1.00 75.88 95 SER A CA 1
ATOM 752 C C . SER A 1 95 ? -38.718 8.530 19.590 1.00 75.88 95 SER A C 1
ATOM 754 O O . SER A 1 95 ? -39.157 7.696 20.380 1.00 75.88 95 SER A O 1
ATOM 756 N N . LEU A 1 96 ? -37.922 8.175 18.578 1.00 76.69 96 LEU A N 1
ATOM 757 C CA . LEU A 1 96 ? -37.467 6.802 18.356 1.00 76.69 96 LEU A CA 1
ATOM 758 C C . LEU A 1 96 ? -36.535 6.347 19.479 1.00 76.69 96 LEU A C 1
ATOM 760 O O . LEU A 1 96 ? -36.672 5.240 19.996 1.00 76.69 96 LEU A O 1
ATOM 764 N N . LYS A 1 97 ? -35.626 7.230 19.902 1.00 78.75 97 LYS A N 1
ATOM 765 C CA . LYS A 1 97 ? -34.686 6.949 20.986 1.00 78.75 97 LYS A CA 1
ATOM 766 C C . LYS A 1 97 ? -35.387 6.786 22.336 1.00 78.75 97 LYS A C 1
ATOM 768 O O . LYS A 1 97 ? -35.006 5.902 23.099 1.00 78.75 97 LYS A O 1
ATOM 773 N N . SER A 1 98 ? -36.419 7.583 22.626 1.00 75.25 98 SER A N 1
ATOM 774 C CA . SER A 1 98 ? -37.203 7.417 23.856 1.00 75.25 98 SER A CA 1
ATOM 775 C C . SER A 1 98 ? -38.030 6.130 23.852 1.00 75.25 98 SER A C 1
ATOM 777 O O . SER A 1 98 ? -38.080 5.456 24.875 1.00 75.25 98 SER A O 1
ATOM 779 N N . LYS A 1 99 ? -38.601 5.724 22.710 1.00 76.25 99 LYS A N 1
ATOM 780 C CA . LYS A 1 99 ? -39.296 4.429 22.585 1.00 76.25 99 LYS A CA 1
ATOM 781 C C . LYS A 1 99 ? -38.366 3.228 22.762 1.00 76.25 99 LYS A C 1
ATOM 783 O O . LYS A 1 99 ? -38.777 2.232 23.342 1.00 76.25 99 LYS A O 1
ATOM 788 N N . LEU A 1 100 ? -37.127 3.321 22.280 1.00 70.50 100 LEU A N 1
ATOM 789 C CA . LEU A 1 100 ? -36.157 2.229 22.377 1.00 70.50 100 LEU A CA 1
ATOM 790 C C . LEU A 1 100 ? -35.583 2.076 23.796 1.00 70.50 100 LEU A C 1
ATOM 792 O O . LEU A 1 100 ? -35.334 0.962 24.240 1.00 70.50 100 LEU A O 1
ATOM 796 N N . LEU A 1 101 ? -35.378 3.190 24.504 1.00 77.38 101 LEU A N 1
ATOM 797 C CA . LEU A 1 101 ? -34.794 3.205 25.852 1.00 77.38 101 LEU A CA 1
ATOM 798 C C . LEU A 1 101 ? -35.834 3.139 26.980 1.00 77.38 101 LEU A C 1
ATOM 800 O O . LEU A 1 101 ? -35.472 2.825 28.107 1.00 77.38 101 LEU A O 1
ATOM 804 N N . GLY A 1 102 ? -37.103 3.439 26.697 1.00 61.19 102 GLY A N 1
ATOM 805 C CA . GLY A 1 102 ? -38.212 3.352 27.653 1.00 61.19 102 GLY A CA 1
ATOM 806 C C . GLY A 1 102 ? -38.917 1.993 27.689 1.00 61.19 102 GLY A C 1
ATOM 807 O O . GLY A 1 102 ? -39.948 1.881 28.338 1.00 61.19 102 GLY A O 1
ATOM 808 N N . SER A 1 103 ? -38.405 0.983 26.975 1.00 54.03 103 SER A N 1
ATOM 809 C CA . SER A 1 103 ? -38.938 -0.388 26.972 1.00 54.03 103 SER A CA 1
ATOM 810 C C . SER A 1 103 ? -38.186 -1.295 27.961 1.00 54.03 103 SER A C 1
ATOM 812 O O . SER A 1 103 ? -37.758 -2.393 27.596 1.00 54.03 103 SER A O 1
ATOM 814 N N . MET A 1 104 ? -38.017 -0.820 29.198 1.00 46.28 104 MET A N 1
ATOM 815 C CA . MET A 1 104 ? -37.716 -1.635 30.382 1.00 46.28 104 MET A CA 1
ATOM 816 C C . MET A 1 104 ? -38.808 -1.433 31.422 1.00 46.28 104 MET A C 1
ATOM 818 O O . MET A 1 104 ? -39.237 -0.268 31.585 1.00 46.28 104 MET A O 1
#

Radius of gyration: 24.35 Å; chains: 1; bounding box: 65×36×63 Å

pLDDT: mean 71.32, std 19.54, range [37.09, 96.31]

Foldseek 3Di:
DDPPPPPPPFDQQDQPPDRDDCVVCVPLSVVLSVDDNVVSVVVVVVVVVVVVVVVVVVVVVVVPPPDDDDDPDPPDDDDDDDDDDCPVVVVVVVVVVCVVVVPD

Sequence (104 aa):
MLAKKIMKTSWDGKISNLKISNESSKELFNELESLNARERCERLRTLATLGLYSLNFLGQNNENKKGSNEDVELNGNLKEKPKTDNENVIEAQKSLKSKLLGSM

Secondary structure (DSSP, 8-state):
------------SEETTEE--TTT-HHHHHHHHHS-HHHHHHHHHHHHHHHHHHHHHHHHHHHS-SS-------S-----------HHHHHHHHHHHHHHHS--